Protein AF-E9GWT5-F1 (afdb_monomer)

Structure (mmCIF, N/CA/C/O backbone):
data_AF-E9GWT5-F1
#
_entry.id   AF-E9GWT5-F1
#
loop_
_atom_site.group_PDB
_atom_site.id
_atom_site.type_symbol
_atom_site.label_atom_id
_atom_site.label_alt_id
_atom_site.label_comp_id
_atom_site.label_asym_id
_atom_site.label_entity_id
_atom_site.label_seq_id
_atom_site.pdbx_PDB_ins_code
_atom_site.Cartn_x
_atom_site.Cartn_y
_atom_site.Cartn_z
_atom_site.occupancy
_atom_site.B_iso_or_eq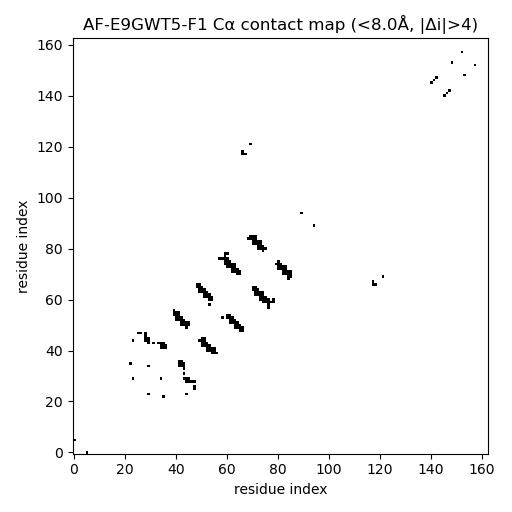uiv
_atom_site.auth_seq_id
_atom_site.auth_comp_id
_atom_site.auth_asym_id
_atom_site.auth_atom_id
_atom_site.pdbx_PDB_model_num
ATOM 1 N N . ALA A 1 1 ? 14.449 -7.318 14.952 1.00 53.53 1 ALA A N 1
ATOM 2 C CA . ALA A 1 1 ? 13.340 -8.230 14.600 1.00 53.53 1 ALA A CA 1
ATOM 3 C C . ALA A 1 1 ? 12.822 -7.856 13.222 1.00 53.53 1 ALA A C 1
ATOM 5 O O . ALA A 1 1 ? 12.427 -6.703 13.037 1.00 53.53 1 ALA A O 1
ATOM 6 N N . ASN A 1 2 ? 12.896 -8.789 12.272 1.00 83.06 2 ASN A N 1
ATOM 7 C CA . ASN A 1 2 ? 12.444 -8.604 10.894 1.00 83.06 2 ASN A CA 1
ATOM 8 C C . ASN A 1 2 ? 10.898 -8.488 10.869 1.00 83.06 2 ASN A C 1
ATOM 10 O O . ASN A 1 2 ? 10.223 -8.883 11.823 1.00 83.06 2 ASN A O 1
ATOM 14 N N . PHE A 1 3 ? 10.323 -7.904 9.816 1.00 80.19 3 PHE A N 1
ATOM 15 C CA . PHE A 1 3 ? 8.873 -7.829 9.599 1.00 80.19 3 PHE A CA 1
ATOM 16 C C . PHE A 1 3 ? 8.198 -9.205 9.726 1.00 80.19 3 PHE A C 1
ATOM 18 O O . PHE A 1 3 ? 7.163 -9.316 10.382 1.00 80.19 3 PHE A O 1
ATOM 25 N N . LEU A 1 4 ? 8.819 -10.250 9.167 1.00 82.44 4 LEU A N 1
ATOM 26 C CA . LEU A 1 4 ? 8.273 -11.609 9.177 1.00 82.44 4 LEU A CA 1
ATOM 27 C C . LEU A 1 4 ? 8.114 -12.166 10.597 1.00 82.44 4 LEU A C 1
ATOM 29 O O . LEU A 1 4 ? 7.055 -12.699 10.922 1.00 82.44 4 LEU A O 1
ATOM 33 N N . ASP A 1 5 ? 9.101 -11.958 11.470 1.00 86.25 5 ASP A N 1
ATOM 34 C CA . ASP A 1 5 ? 9.038 -12.410 12.867 1.00 86.25 5 ASP A CA 1
ATOM 35 C C . ASP A 1 5 ? 7.870 -11.750 13.610 1.00 86.25 5 ASP A C 1
ATOM 37 O O . ASP A 1 5 ? 7.135 -12.394 14.362 1.00 86.25 5 ASP A O 1
ATOM 41 N N . LYS A 1 6 ? 7.675 -10.443 13.379 1.00 87.38 6 LYS A N 1
ATOM 42 C CA . LYS A 1 6 ? 6.579 -9.678 13.985 1.00 87.38 6 LYS A CA 1
ATOM 43 C C . LYS A 1 6 ? 5.223 -10.153 13.468 1.00 87.38 6 LYS A C 1
ATOM 45 O O . LYS A 1 6 ? 4.310 -10.334 14.267 1.00 87.38 6 LYS A O 1
ATOM 50 N N . LEU A 1 7 ? 5.101 -10.390 12.162 1.00 83.12 7 LEU A N 1
ATOM 51 C CA . LEU A 1 7 ? 3.870 -10.886 11.552 1.00 83.12 7 LEU A CA 1
ATOM 52 C C . LEU A 1 7 ? 3.492 -12.270 12.091 1.00 83.12 7 LEU A C 1
ATOM 54 O O . LEU A 1 7 ? 2.339 -12.489 12.461 1.00 83.12 7 LEU A O 1
ATOM 58 N N . GLN A 1 8 ? 4.458 -13.187 12.175 1.00 84.44 8 GLN A N 1
ATOM 59 C CA . GLN A 1 8 ? 4.230 -14.527 12.718 1.00 84.44 8 GLN A CA 1
ATOM 60 C C . GLN A 1 8 ? 3.785 -14.467 14.180 1.00 84.44 8 GLN A C 1
ATOM 62 O O . GLN A 1 8 ? 2.802 -15.105 14.550 1.00 84.44 8 GLN A O 1
ATOM 67 N N . ARG A 1 9 ? 4.427 -13.624 14.997 1.00 89.25 9 ARG A N 1
ATOM 68 C CA . ARG A 1 9 ? 4.038 -13.427 16.399 1.00 89.25 9 ARG A CA 1
ATOM 69 C C . ARG A 1 9 ? 2.621 -12.878 16.563 1.00 89.25 9 ARG A C 1
ATOM 71 O O . ARG A 1 9 ? 1.946 -13.244 17.515 1.00 89.25 9 ARG A O 1
ATOM 78 N N . VAL A 1 10 ? 2.170 -11.989 15.679 1.00 86.19 10 VAL A N 1
ATOM 79 C CA . VAL A 1 10 ? 0.789 -11.478 15.728 1.00 86.19 10 VAL A CA 1
ATOM 80 C C . VAL A 1 10 ? -0.201 -12.568 15.320 1.00 86.19 10 VAL A C 1
ATOM 82 O O . VAL A 1 10 ? -1.221 -12.737 15.980 1.00 86.19 10 VAL A O 1
ATOM 85 N N . ARG A 1 11 ? 0.107 -13.359 14.284 1.00 82.94 11 ARG A N 1
ATOM 86 C CA . ARG A 1 11 ? -0.763 -14.459 13.835 1.00 82.94 11 ARG A CA 1
ATOM 87 C C . ARG A 1 11 ? -1.018 -15.493 14.932 1.00 82.94 11 ARG A C 1
ATOM 89 O O . ARG A 1 11 ? -2.148 -15.949 15.059 1.00 82.94 11 ARG A O 1
ATOM 96 N N . THR A 1 12 ? -0.019 -15.819 15.753 1.00 87.00 12 THR A N 1
ATOM 97 C CA . THR A 1 12 ? -0.189 -16.774 16.865 1.00 87.00 12 THR A CA 1
ATO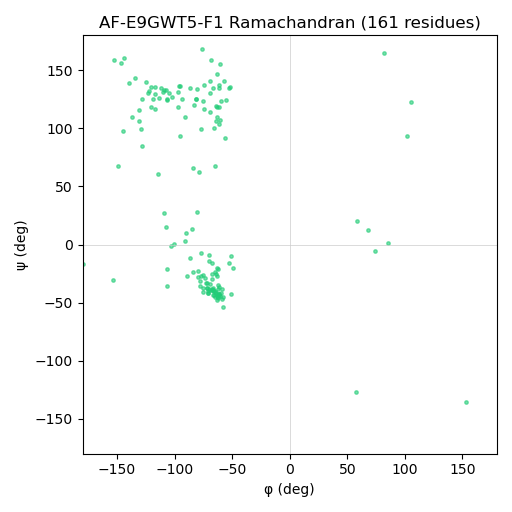M 98 C C . THR A 1 12 ? -1.049 -16.242 18.015 1.00 87.00 12 THR A C 1
ATOM 100 O O . THR A 1 12 ? -1.496 -17.028 18.844 1.00 87.00 12 THR A O 1
ATOM 103 N N . GLN A 1 13 ? -1.314 -14.931 18.072 1.00 88.06 13 GLN A N 1
ATOM 104 C CA . GLN A 1 13 ? -2.202 -14.323 19.072 1.00 88.06 13 GLN A CA 1
ATOM 105 C C . GLN A 1 13 ? -3.678 -14.332 18.652 1.00 88.06 13 GLN A C 1
ATOM 107 O O . GLN A 1 13 ? -4.552 -14.060 19.476 1.00 88.06 13 GLN A O 1
ATOM 112 N N . ILE A 1 14 ? -3.977 -14.640 17.387 1.00 84.69 14 ILE A N 1
ATOM 113 C CA . ILE A 1 14 ? -5.348 -14.712 16.882 1.00 84.69 14 ILE A CA 1
ATOM 114 C C . ILE A 1 14 ? -5.930 -16.078 17.256 1.00 84.69 14 ILE A C 1
ATOM 116 O O . ILE A 1 14 ? -5.362 -17.118 16.925 1.00 84.69 14 ILE A O 1
ATOM 120 N N . LYS A 1 15 ? -7.080 -16.088 17.942 1.00 88.56 15 LYS A N 1
ATOM 121 C CA . LYS A 1 15 ? -7.755 -17.336 18.327 1.00 88.56 15 LYS A CA 1
ATOM 122 C C . LYS A 1 15 ? -8.143 -18.142 17.076 1.00 88.56 15 LYS A C 1
ATOM 124 O O . LYS A 1 15 ? -8.730 -17.556 16.157 1.00 88.56 15 LYS A O 1
ATOM 129 N N . PRO A 1 16 ? -7.893 -19.465 17.039 1.00 81.94 16 PRO A N 1
ATOM 130 C CA . PRO A 1 16 ? -8.405 -20.326 15.977 1.00 81.94 16 PRO A CA 1
ATOM 131 C C . PRO A 1 16 ? -9.924 -20.168 15.827 1.00 81.94 16 PRO A C 1
ATOM 133 O O . PRO A 1 16 ? -10.642 -20.117 16.822 1.00 81.94 16 PRO A O 1
ATOM 136 N N . GLY A 1 17 ? -10.404 -20.054 14.587 1.00 82.06 17 GLY A N 1
ATOM 137 C CA . GLY A 1 17 ? -11.827 -19.844 14.289 1.00 82.06 17 GLY A CA 1
ATOM 138 C C . GLY A 1 17 ? -12.299 -18.385 14.326 1.00 82.06 17 GLY A C 1
ATOM 139 O O . GLY A 1 17 ? -13.472 -18.134 14.064 1.00 82.06 17 GLY A O 1
ATOM 140 N N . THR A 1 18 ? -11.418 -17.412 14.598 1.00 81.56 18 THR A N 1
ATOM 141 C CA . THR A 1 18 ? -11.759 -15.986 14.442 1.00 81.56 18 THR A CA 1
ATOM 142 C C . THR A 1 18 ? -12.093 -15.699 12.978 1.00 81.56 18 THR A C 1
ATOM 144 O O . THR A 1 18 ? -11.243 -15.868 12.102 1.00 81.56 18 THR A O 1
ATOM 147 N N . MET A 1 19 ? -13.324 -15.264 12.704 1.00 77.38 19 MET A N 1
ATOM 148 C CA . MET A 1 19 ? -13.736 -14.901 11.349 1.00 77.38 19 MET A CA 1
ATOM 149 C C . MET A 1 19 ? -13.138 -13.552 10.944 1.00 77.38 19 MET A C 1
ATOM 151 O O . MET A 1 19 ? -13.133 -12.604 11.729 1.00 77.38 19 MET A O 1
ATOM 155 N N . SER A 1 20 ? -12.642 -13.465 9.708 1.00 74.06 20 SER A N 1
ATOM 156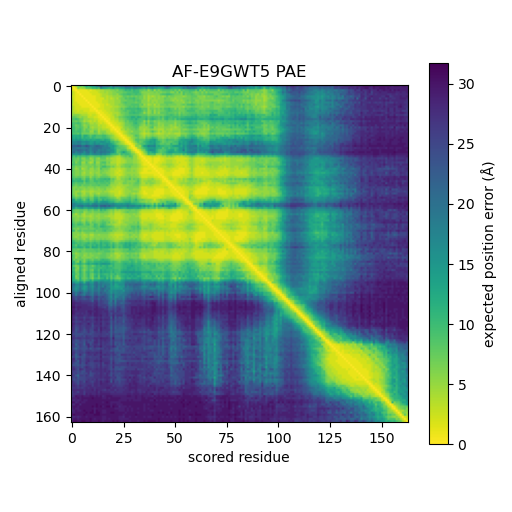 C CA . SER A 1 20 ? -12.183 -12.199 9.134 1.00 74.06 20 SER A CA 1
ATOM 157 C C . SER A 1 20 ? -13.381 -11.285 8.888 1.00 74.06 20 SER A C 1
ATOM 159 O O . SER A 1 20 ? -14.364 -11.707 8.280 1.00 74.06 20 SER A O 1
ATOM 161 N N . GLN A 1 21 ? -13.297 -10.037 9.343 1.00 71.88 21 GLN A N 1
ATOM 162 C CA . GLN A 1 21 ? -14.305 -9.018 9.076 1.00 71.88 21 GLN A CA 1
ATOM 163 C C . GLN A 1 21 ? -13.730 -7.987 8.108 1.00 71.88 21 GLN A C 1
ATOM 165 O O . GLN A 1 21 ? -12.612 -7.502 8.291 1.00 71.88 21 GLN A O 1
ATOM 170 N N . ALA A 1 22 ? -14.501 -7.642 7.078 1.00 73.19 22 ALA A N 1
ATOM 171 C CA . ALA A 1 22 ? -14.140 -6.552 6.188 1.00 73.19 22 ALA A CA 1
ATOM 172 C C . ALA A 1 22 ? -14.142 -5.235 6.976 1.00 73.19 22 ALA A C 1
ATOM 174 O O . ALA A 1 22 ? -15.168 -4.827 7.515 1.00 73.19 22 ALA A O 1
ATOM 175 N N . VAL A 1 23 ? -12.986 -4.574 7.030 1.00 74.31 23 VAL A N 1
ATOM 176 C CA . VAL A 1 23 ? -12.843 -3.256 7.671 1.00 74.31 23 VAL A CA 1
ATOM 177 C C . VAL A 1 23 ? -13.522 -2.171 6.829 1.00 74.31 23 VAL A C 1
ATOM 179 O O . VAL A 1 23 ? -14.086 -1.225 7.369 1.00 74.31 23 VAL A O 1
ATOM 182 N N . PHE A 1 24 ? -13.509 -2.337 5.504 1.00 75.69 24 PHE A N 1
ATOM 183 C CA . PHE A 1 24 ? -14.111 -1.422 4.540 1.00 75.69 24 PHE A CA 1
ATOM 184 C C . PHE A 1 24 ? -15.016 -2.226 3.593 1.00 75.69 24 PHE A C 1
ATOM 186 O O . PHE A 1 24 ? -14.501 -2.903 2.702 1.00 75.69 24 PHE A O 1
ATOM 193 N N . PRO A 1 25 ? -16.343 -2.248 3.815 1.00 68.56 25 PRO A N 1
ATOM 194 C CA . PRO A 1 25 ? -17.257 -3.002 2.964 1.00 68.56 25 PRO A CA 1
ATOM 195 C C . PRO A 1 25 ? -17.363 -2.377 1.558 1.00 68.56 25 PRO A C 1
ATOM 197 O O . PRO A 1 25 ? -17.413 -1.148 1.438 1.00 68.56 25 PRO A O 1
ATOM 200 N N . PRO A 1 26 ? -17.425 -3.200 0.493 1.00 66.88 26 PRO A N 1
ATOM 201 C CA . PRO A 1 26 ? -17.487 -2.719 -0.884 1.00 66.88 26 PRO A CA 1
ATOM 202 C C . PRO A 1 26 ? -18.766 -1.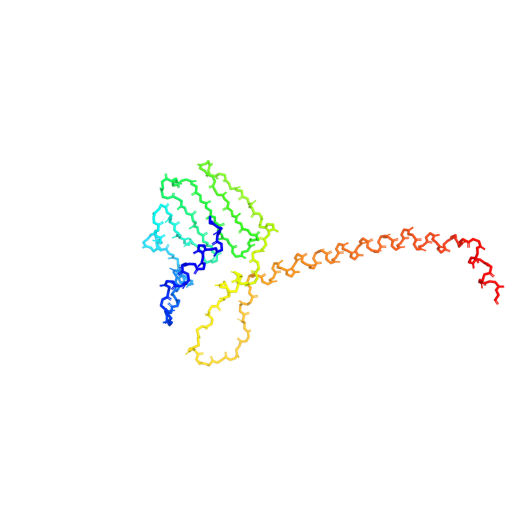919 -1.148 1.00 66.88 26 PRO A C 1
ATOM 204 O O . PRO A 1 26 ? -19.827 -2.196 -0.587 1.00 66.88 26 PRO A O 1
ATOM 207 N N . GLY A 1 27 ? -18.666 -0.908 -2.013 1.00 63.75 27 GLY A N 1
ATOM 208 C CA . GLY A 1 27 ? -19.798 -0.059 -2.407 1.00 63.75 27 GLY A CA 1
ATOM 209 C C . GLY A 1 27 ? -20.258 0.962 -1.357 1.00 63.75 27 GLY A C 1
ATOM 210 O O . GLY A 1 27 ? -21.090 1.816 -1.667 1.00 63.75 27 GLY A O 1
ATOM 211 N N . VAL A 1 28 ? -19.702 0.944 -0.142 1.00 59.25 28 VAL A N 1
ATOM 212 C CA . VAL A 1 28 ? -19.984 1.955 0.881 1.00 59.25 28 VAL A CA 1
ATOM 213 C C . VAL A 1 28 ? -18.964 3.084 0.754 1.00 59.25 28 VAL A C 1
ATOM 215 O O . VAL A 1 28 ? -17.793 2.921 1.086 1.00 59.25 28 VAL A O 1
ATOM 218 N N . LYS A 1 29 ? -19.405 4.265 0.297 1.00 55.88 29 LYS A N 1
ATOM 219 C CA . LYS A 1 29 ? -18.619 5.493 0.486 1.00 55.88 29 LYS A CA 1
ATOM 220 C C . LYS A 1 29 ? -18.524 5.742 1.982 1.00 55.88 29 LYS A C 1
ATOM 222 O O . LYS A 1 29 ? -19.527 6.063 2.609 1.00 55.88 29 LYS A O 1
ATOM 227 N N . ILE A 1 30 ? -17.336 5.559 2.536 1.00 59.44 30 ILE A N 1
ATOM 228 C CA . ILE A 1 30 ? -17.082 5.698 3.966 1.00 59.44 30 ILE A CA 1
ATOM 229 C C . ILE A 1 30 ? -17.210 7.179 4.339 1.00 59.44 30 ILE A C 1
ATOM 231 O O . ILE A 1 30 ? -16.398 7.990 3.886 1.00 59.44 30 ILE A O 1
ATOM 235 N N . PRO A 1 31 ? -18.213 7.570 5.150 1.00 58.00 31 PRO A N 1
ATOM 236 C CA . PRO A 1 31 ? -18.188 8.871 5.803 1.00 58.00 31 PRO A CA 1
ATOM 237 C C . PRO A 1 31 ? -16.948 8.926 6.704 1.00 58.00 31 PRO A C 1
ATOM 239 O O . PRO A 1 31 ? -16.503 7.885 7.190 1.00 58.00 31 PRO A O 1
ATOM 242 N N . ASP A 1 32 ? -16.428 10.116 7.013 1.00 55.62 32 ASP A N 1
ATOM 243 C CA . ASP A 1 32 ? -15.287 10.287 7.936 1.00 55.62 32 ASP A CA 1
ATOM 244 C C . ASP A 1 32 ? -15.449 9.529 9.280 1.00 55.62 32 ASP A C 1
ATOM 246 O O . ASP A 1 32 ? -14.459 9.213 9.939 1.00 55.62 32 ASP A O 1
ATOM 250 N N . ALA A 1 33 ? -16.688 9.176 9.649 1.00 52.19 33 ALA A N 1
ATOM 251 C CA . ALA A 1 33 ? -17.068 8.380 10.815 1.00 52.19 33 ALA A CA 1
ATOM 252 C C . ALA A 1 33 ? -16.640 6.890 10.794 1.00 52.19 33 ALA A C 1
ATOM 254 O O . ALA A 1 33 ? -16.643 6.263 11.848 1.00 52.19 33 ALA A O 1
ATOM 255 N N . LEU A 1 34 ? -16.260 6.310 9.647 1.00 65.69 34 LEU A N 1
ATOM 256 C CA . LEU A 1 34 ? -15.841 4.895 9.513 1.00 65.69 34 LEU A CA 1
ATOM 257 C C . LEU A 1 34 ? -14.325 4.750 9.240 1.00 65.69 34 LEU A C 1
ATOM 259 O O . LEU A 1 34 ? -13.859 3.784 8.639 1.00 65.69 34 LEU A O 1
ATOM 263 N N . ARG A 1 35 ? -13.540 5.733 9.696 1.00 79.25 35 ARG A N 1
ATOM 264 C CA . ARG A 1 35 ? -12.070 5.734 9.689 1.00 79.25 35 ARG A CA 1
ATOM 265 C C . ARG A 1 35 ? -11.527 4.816 10.788 1.00 79.25 35 ARG A C 1
ATOM 267 O O . ARG A 1 35 ? -11.792 5.037 11.968 1.00 79.25 35 ARG A O 1
ATOM 274 N N . LEU A 1 36 ? -10.701 3.835 10.424 1.00 86.69 36 LEU A N 1
ATOM 275 C CA . LEU A 1 36 ? -10.012 2.989 11.400 1.00 86.69 36 LEU A CA 1
ATOM 276 C C . LEU A 1 36 ? -8.748 3.705 11.888 1.00 86.69 36 LEU A C 1
ATOM 278 O O . LEU A 1 36 ? -7.852 3.979 11.096 1.00 86.69 36 LEU A O 1
ATOM 282 N N . THR A 1 37 ? -8.648 3.972 13.188 1.00 87.75 37 THR A N 1
ATOM 283 C CA . THR A 1 37 ? -7.450 4.578 13.790 1.00 87.75 37 THR A CA 1
ATOM 284 C C . THR A 1 37 ? -6.767 3.581 14.719 1.00 87.75 37 THR A C 1
ATOM 286 O O . THR A 1 37 ? -7.401 3.032 15.617 1.00 87.75 37 THR A O 1
ATOM 289 N N . VAL A 1 38 ? -5.471 3.347 14.507 1.00 88.00 38 VAL A N 1
ATOM 290 C CA . VAL A 1 38 ? -4.627 2.467 15.326 1.00 88.00 38 VAL A CA 1
ATOM 291 C C . VAL A 1 38 ? -3.348 3.217 15.690 1.00 88.00 38 VAL A C 1
ATOM 293 O O . VAL A 1 38 ? -2.467 3.426 14.852 1.00 88.00 38 VAL A O 1
ATOM 296 N N . GLY A 1 39 ? -3.239 3.635 16.953 1.00 89.69 39 GLY A N 1
ATOM 297 C CA . GLY A 1 39 ? -2.166 4.532 17.390 1.00 89.69 39 GLY A CA 1
ATOM 298 C C . GLY A 1 39 ? -2.184 5.832 16.580 1.00 89.69 39 GLY A C 1
ATOM 299 O O . GLY A 1 39 ? -3.233 6.453 16.437 1.00 89.69 39 GLY A O 1
ATOM 300 N N . ASN A 1 40 ? -1.043 6.201 15.993 1.00 90.06 40 ASN A N 1
ATOM 301 C CA . ASN A 1 40 ? -0.910 7.431 15.199 1.00 90.06 40 ASN A CA 1
ATOM 302 C C . ASN A 1 40 ? -1.221 7.205 13.713 1.00 90.06 40 ASN A C 1
ATOM 304 O O . ASN A 1 40 ? -0.947 8.076 12.892 1.00 90.06 40 ASN A O 1
ATOM 308 N N . TRP A 1 41 ? -1.750 6.039 13.341 1.00 91.06 41 TRP A N 1
ATOM 309 C CA . TRP A 1 41 ? -2.117 5.721 11.966 1.00 91.06 41 TRP A CA 1
ATOM 310 C C . TRP A 1 41 ? -3.627 5.723 11.817 1.00 91.06 41 TRP A C 1
ATOM 312 O O . TRP A 1 41 ? -4.343 5.110 12.603 1.00 91.06 41 TRP A O 1
ATOM 322 N N . SER A 1 42 ? -4.102 6.380 10.770 1.00 90.44 42 SER A N 1
ATOM 323 C CA . SER A 1 42 ? -5.492 6.344 10.347 1.00 90.44 42 SER A CA 1
ATOM 324 C C . SER A 1 42 ? -5.593 5.737 8.957 1.00 90.44 42 SER A C 1
ATOM 326 O O . SER A 1 42 ? -4.793 6.043 8.071 1.00 90.44 42 SER A O 1
ATOM 328 N N . LEU A 1 43 ? -6.559 4.843 8.798 1.00 91.12 43 LEU A N 1
ATOM 329 C CA . LEU A 1 43 ? -6.875 4.144 7.570 1.00 91.12 43 LEU A CA 1
ATOM 330 C C . LEU A 1 43 ? -8.287 4.547 7.149 1.00 91.12 43 LEU A C 1
ATOM 332 O O . LEU A 1 43 ? -9.229 4.484 7.943 1.00 91.12 43 LEU A O 1
ATOM 336 N N . SER A 1 44 ? -8.435 4.953 5.897 1.00 88.25 44 SER A N 1
ATOM 337 C CA . SER A 1 44 ? -9.721 5.295 5.296 1.00 88.25 44 SER A CA 1
ATOM 338 C C . SER A 1 44 ? -9.753 4.877 3.832 1.00 88.25 44 SER A C 1
ATOM 340 O O . SER A 1 44 ? -8.716 4.669 3.209 1.00 88.25 44 SER A O 1
ATOM 342 N N . SER A 1 45 ? -10.945 4.757 3.263 1.00 84.38 45 SER A N 1
ATOM 343 C CA . SER A 1 45 ? -11.121 4.493 1.837 1.00 84.38 45 SER A CA 1
ATOM 344 C C . SER A 1 45 ? -12.129 5.493 1.280 1.00 84.38 45 SER A C 1
ATOM 346 O O . SER A 1 45 ? -13.276 5.551 1.712 1.00 84.38 45 SER A O 1
ATOM 348 N N . ALA A 1 46 ? -11.673 6.358 0.371 1.00 75.31 46 ALA A N 1
ATOM 349 C CA . ALA A 1 46 ? -12.511 7.407 -0.217 1.00 75.31 46 ALA A CA 1
ATOM 350 C C . ALA A 1 46 ? -13.348 6.894 -1.401 1.00 75.31 46 ALA A C 1
ATOM 352 O O . ALA A 1 46 ? -14.377 7.475 -1.754 1.00 75.31 46 ALA A O 1
ATOM 353 N N . LYS A 1 47 ? -12.883 5.819 -2.035 1.00 77.75 47 LYS A N 1
ATOM 354 C CA . LYS A 1 47 ? -13.507 5.150 -3.175 1.00 77.75 47 LYS A CA 1
ATOM 355 C C . LYS A 1 47 ? -13.098 3.684 -3.172 1.00 77.75 47 LYS A C 1
ATOM 357 O O . LYS A 1 47 ? -12.061 3.326 -2.613 1.00 77.75 47 LYS A O 1
ATOM 362 N N . ASP A 1 48 ? -13.900 2.878 -3.848 1.00 77.12 48 ASP A N 1
ATOM 363 C CA . ASP A 1 48 ? -13.649 1.450 -3.989 1.00 77.12 48 ASP A CA 1
ATOM 364 C C . ASP A 1 48 ? -12.276 1.176 -4.624 1.00 77.12 48 ASP A C 1
ATOM 366 O O . ASP A 1 48 ? -11.825 1.921 -5.503 1.00 77.12 48 ASP A O 1
ATOM 370 N N . GLY A 1 49 ? -11.588 0.149 -4.124 1.00 76.69 49 GLY A N 1
ATOM 371 C CA . GLY A 1 49 ? -10.234 -0.209 -4.558 1.00 76.69 49 GLY A CA 1
ATOM 372 C C . GLY A 1 49 ? -9.129 0.796 -4.186 1.00 76.69 49 GLY A C 1
ATOM 373 O O . GLY A 1 49 ? -8.019 0.698 -4.714 1.00 76.69 49 GLY A O 1
ATOM 374 N N . GLU A 1 50 ? -9.394 1.770 -3.302 1.00 84.62 50 GLU A N 1
ATOM 375 C CA . GLU A 1 50 ? -8.388 2.697 -2.765 1.00 84.62 50 GLU A CA 1
ATOM 376 C C . GLU A 1 50 ? -8.332 2.648 -1.234 1.00 84.62 50 GLU A C 1
ATOM 378 O O . GLU A 1 50 ? -9.349 2.796 -0.560 1.00 84.62 50 GLU A O 1
ATOM 383 N N . LEU A 1 51 ? -7.126 2.513 -0.680 1.00 88.12 51 LEU A N 1
ATOM 384 C CA . LEU A 1 51 ? -6.856 2.610 0.753 1.00 88.12 51 LEU A CA 1
ATOM 385 C C . LEU A 1 51 ? -5.896 3.768 1.017 1.00 88.12 51 LEU A C 1
ATOM 387 O O . LEU A 1 51 ? -4.793 3.813 0.478 1.00 88.12 51 LEU A O 1
ATOM 391 N N . VAL A 1 52 ? -6.298 4.684 1.887 1.00 90.75 52 VAL A N 1
ATOM 392 C CA . VAL A 1 52 ? -5.525 5.845 2.317 1.00 90.75 52 VAL A CA 1
ATOM 393 C C . VAL A 1 52 ? -5.025 5.607 3.736 1.00 90.75 52 VAL A C 1
ATOM 395 O O . VAL A 1 52 ? -5.803 5.342 4.647 1.00 90.75 52 VAL A O 1
ATOM 398 N N . ILE A 1 53 ? -3.714 5.720 3.921 1.00 92.44 53 ILE A N 1
ATOM 399 C CA . ILE A 1 53 ? -3.016 5.540 5.191 1.00 92.44 53 ILE A CA 1
ATOM 400 C C . ILE A 1 53 ? -2.358 6.870 5.544 1.00 92.44 53 ILE A C 1
ATOM 402 O O . ILE A 1 53 ? -1.474 7.349 4.831 1.00 92.44 53 ILE A O 1
ATOM 406 N N . GLN A 1 54 ? -2.781 7.477 6.645 1.00 91.81 54 GLN A N 1
ATOM 407 C CA . GLN A 1 54 ? -2.300 8.781 7.093 1.00 91.81 54 GLN A CA 1
ATOM 408 C C . GLN A 1 54 ? -1.782 8.697 8.515 1.00 91.81 54 GLN A C 1
ATOM 410 O O . GLN A 1 54 ? -2.389 8.053 9.370 1.00 91.81 54 GLN A O 1
ATOM 415 N N . ASN A 1 55 ? -0.680 9.390 8.777 1.00 89.56 55 ASN A N 1
ATOM 416 C CA . ASN A 1 55 ? -0.250 9.610 10.145 1.00 89.56 55 ASN A CA 1
ATOM 417 C C . ASN A 1 55 ? -1.047 10.787 10.733 1.00 89.56 55 ASN A C 1
ATOM 419 O O . ASN A 1 55 ? -1.054 11.872 10.152 1.00 89.56 55 ASN A O 1
ATOM 423 N N . VAL A 1 56 ? -1.710 10.574 11.868 1.00 81.19 56 VAL A N 1
ATOM 424 C CA . VAL A 1 56 ? -2.581 11.563 12.521 1.00 81.19 56 VAL A CA 1
ATOM 425 C C . VAL A 1 56 ? -1.800 12.810 12.946 1.00 81.19 56 VAL A C 1
ATOM 427 O O . VAL A 1 56 ? -2.310 13.918 12.803 1.00 81.19 56 VAL A O 1
ATOM 430 N N . ASP A 1 57 ? -0.543 12.658 13.366 1.00 82.25 57 ASP A N 1
ATOM 431 C CA . ASP A 1 57 ? 0.316 13.778 13.777 1.00 82.25 57 ASP A CA 1
ATOM 432 C C . ASP A 1 57 ? 0.827 14.574 12.570 1.00 82.25 57 ASP A C 1
ATOM 434 O O . ASP A 1 57 ? 1.143 15.761 12.658 1.00 82.25 57 ASP A O 1
ATOM 438 N N . ARG A 1 58 ? 0.922 13.915 11.411 1.00 70.44 58 ARG A N 1
ATOM 439 C CA . ARG A 1 58 ? 1.370 14.509 10.149 1.00 70.44 58 ARG A CA 1
ATOM 440 C C . ARG A 1 58 ? 0.228 14.519 9.145 1.00 70.44 58 ARG A C 1
ATOM 442 O O . ARG A 1 58 ? 0.374 13.965 8.057 1.00 70.44 58 ARG A O 1
ATOM 449 N N . GLN A 1 59 ? -0.861 15.216 9.484 1.00 68.44 59 GLN A N 1
ATOM 450 C CA . GLN A 1 59 ? -2.117 15.301 8.711 1.00 68.44 59 GLN A CA 1
ATOM 451 C C . GLN A 1 59 ? -1.972 15.671 7.221 1.00 68.44 59 GLN A C 1
ATOM 453 O O . GLN A 1 59 ? -2.937 15.608 6.467 1.00 68.44 59 GLN A O 1
ATOM 458 N N . GLN A 1 60 ? -0.784 16.075 6.771 1.00 81.25 60 GLN A N 1
ATOM 459 C CA . GLN A 1 60 ? -0.519 16.445 5.384 1.00 81.25 60 GLN A CA 1
ATOM 460 C C . GLN A 1 60 ? 0.240 15.368 4.588 1.00 81.25 60 GLN A C 1
ATOM 462 O O . GLN A 1 60 ? 0.494 15.585 3.409 1.00 81.25 60 GLN A O 1
ATOM 467 N N . GLN A 1 61 ? 0.611 14.229 5.186 1.00 91.38 61 GLN A N 1
ATOM 468 C CA . GLN A 1 61 ? 1.241 13.110 4.477 1.00 91.38 61 GLN A CA 1
ATOM 469 C C . GLN A 1 61 ? 0.318 11.895 4.415 1.00 91.38 61 GLN A C 1
ATOM 471 O O . GLN A 1 61 ? -0.261 11.492 5.423 1.00 91.38 61 GLN A O 1
ATOM 476 N N . ALA A 1 62 ? 0.218 11.285 3.236 1.00 92.50 62 ALA A N 1
ATOM 477 C CA . ALA A 1 62 ? -0.607 10.101 3.024 1.00 92.50 62 ALA A CA 1
ATOM 478 C C . ALA A 1 62 ? 0.103 9.087 2.126 1.00 92.50 62 ALA A C 1
ATOM 480 O O . ALA A 1 62 ? 0.704 9.453 1.120 1.00 92.50 62 ALA A O 1
ATOM 481 N N . THR A 1 63 ? -0.012 7.809 2.466 1.00 94.50 63 THR A N 1
ATOM 482 C CA . THR A 1 63 ? 0.299 6.696 1.566 1.00 94.50 63 THR A CA 1
ATOM 483 C C . THR A 1 63 ? -1.015 6.146 1.040 1.00 94.50 63 THR A C 1
ATOM 485 O O . THR A 1 63 ? -1.910 5.848 1.822 1.00 94.50 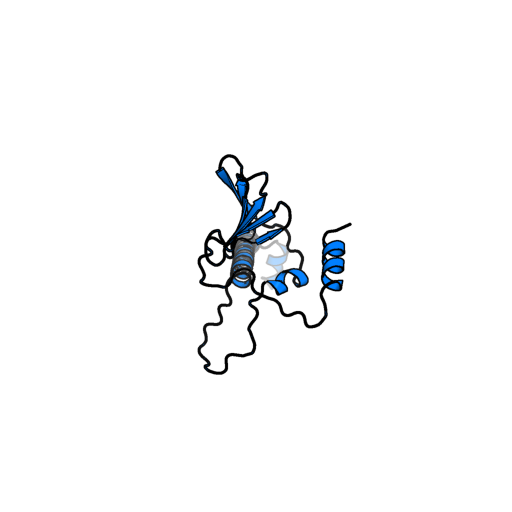63 THR A O 1
ATOM 488 N N . ILE A 1 64 ? -1.153 6.043 -0.274 1.00 91.94 64 ILE A N 1
ATOM 489 C CA . ILE A 1 64 ? -2.388 5.635 -0.934 1.00 91.94 64 ILE A CA 1
ATOM 490 C C . ILE A 1 64 ? -2.090 4.375 -1.739 1.00 91.94 64 ILE A C 1
ATOM 492 O O . ILE A 1 64 ? -1.265 4.395 -2.655 1.00 91.94 64 ILE A O 1
ATOM 496 N N . LEU A 1 65 ? -2.763 3.286 -1.390 1.00 90.00 65 LEU A N 1
ATOM 497 C CA . LEU A 1 65 ? -2.740 2.031 -2.128 1.00 90.00 65 LEU A CA 1
ATOM 498 C C . LEU A 1 65 ? -3.934 2.008 -3.072 1.00 90.00 65 LEU A C 1
ATOM 500 O O . LEU A 1 65 ? -5.041 2.373 -2.675 1.00 90.00 65 LEU A O 1
ATOM 504 N N . ARG A 1 66 ? -3.711 1.579 -4.311 1.00 86.00 66 ARG A N 1
ATOM 505 C CA . ARG A 1 66 ? -4.774 1.396 -5.295 1.00 86.00 66 ARG A CA 1
ATOM 506 C C . ARG A 1 66 ? -4.598 0.074 -6.011 1.00 86.00 66 ARG A C 1
ATOM 508 O O . ARG A 1 66 ? -3.477 -0.304 -6.336 1.00 86.00 66 ARG A O 1
ATOM 515 N N . GLU A 1 67 ? -5.708 -0.579 -6.307 1.00 80.88 67 GLU A N 1
ATOM 516 C CA . GLU A 1 67 ? -5.716 -1.855 -7.023 1.00 80.88 67 GLU A CA 1
ATOM 517 C C . GLU A 1 67 ? -5.190 -1.766 -8.460 1.00 80.88 67 GLU A C 1
ATOM 519 O O . GLU A 1 67 ? -4.748 -2.767 -9.022 1.00 80.88 67 GLU A O 1
ATOM 524 N N . ASP A 1 68 ? -5.235 -0.585 -9.073 1.00 80.44 68 ASP A N 1
ATOM 525 C CA . ASP A 1 68 ? -4.786 -0.357 -10.444 1.00 80.44 68 ASP A CA 1
ATOM 526 C C . ASP A 1 68 ? -3.311 0.060 -10.555 1.00 80.44 68 ASP A C 1
ATOM 528 O O . ASP A 1 68 ? -2.834 0.334 -11.656 1.00 80.44 68 ASP A O 1
ATOM 532 N N . LEU A 1 69 ? -2.577 0.114 -9.437 1.00 82.25 69 LEU A N 1
ATOM 533 C CA . LEU A 1 69 ? -1.175 0.523 -9.413 1.00 82.25 69 LEU A CA 1
ATOM 534 C C . LEU A 1 69 ? -0.271 -0.570 -8.818 1.00 82.25 69 LEU A C 1
ATOM 536 O O . LEU A 1 69 ? -0.541 -1.061 -7.723 1.00 82.25 69 LEU A O 1
ATOM 540 N N . PRO A 1 70 ? 0.855 -0.917 -9.476 1.00 77.94 70 PRO A N 1
ATOM 541 C CA . PRO A 1 70 ? 1.834 -1.868 -8.953 1.00 77.94 70 PRO A CA 1
ATOM 542 C C . PRO A 1 70 ? 2.744 -1.204 -7.904 1.00 77.94 70 PRO A C 1
ATOM 544 O O . PRO A 1 70 ? 3.951 -1.069 -8.092 1.00 77.94 70 PRO A O 1
ATOM 547 N N . GLY A 1 71 ? 2.159 -0.742 -6.800 1.00 87.94 71 GLY A N 1
ATOM 548 C CA . GLY A 1 71 ? 2.866 -0.046 -5.730 1.00 87.94 71 GLY A CA 1
ATOM 549 C C . GLY A 1 71 ? 1.952 0.904 -4.966 1.00 87.94 71 GLY A C 1
ATOM 550 O O . GLY A 1 71 ? 0.837 0.539 -4.600 1.00 87.94 71 GLY A O 1
ATOM 551 N N . PHE A 1 72 ? 2.428 2.119 -4.698 1.00 92.56 72 PHE A N 1
ATOM 552 C CA . PHE A 1 72 ? 1.673 3.105 -3.928 1.00 92.56 72 PHE A CA 1
ATOM 553 C C . PHE A 1 72 ? 1.931 4.535 -4.392 1.00 92.56 72 PHE A C 1
ATOM 555 O O . PHE A 1 72 ? 2.971 4.864 -4.962 1.00 92.56 72 PHE A O 1
ATOM 562 N N . LEU A 1 73 ? 0.974 5.411 -4.110 1.00 93.81 73 LEU A N 1
ATOM 563 C CA . LEU A 1 73 ? 1.139 6.852 -4.236 1.00 93.81 73 LEU A CA 1
ATOM 564 C C . LEU A 1 73 ? 1.495 7.420 -2.865 1.00 93.81 73 LEU A C 1
ATOM 566 O O . LEU A 1 73 ? 0.816 7.150 -1.879 1.00 93.81 73 LEU A O 1
ATOM 570 N N . PHE A 1 74 ? 2.527 8.248 -2.798 1.00 94.25 74 PHE A N 1
ATOM 571 C CA . PHE A 1 74 ? 2.843 9.027 -1.610 1.00 94.25 74 PHE A CA 1
ATOM 572 C C . PHE A 1 74 ? 2.476 10.485 -1.843 1.00 94.25 74 PHE A C 1
ATOM 574 O O . PHE A 1 74 ? 2.960 11.112 -2.786 1.00 94.25 74 PHE A O 1
ATOM 581 N N . GLN A 1 75 ? 1.644 11.034 -0.970 1.00 92.94 75 GLN A N 1
ATOM 582 C CA . GLN A 1 75 ? 1.363 12.456 -0.897 1.00 92.94 75 GLN A CA 1
ATOM 583 C C . GLN A 1 75 ? 2.237 13.075 0.192 1.00 92.94 75 GLN A C 1
ATOM 585 O O . GLN A 1 75 ? 2.125 12.720 1.364 1.00 92.94 75 GLN A O 1
ATOM 590 N N . SER A 1 76 ? 3.108 14.001 -0.198 1.00 90.38 76 SER A N 1
ATOM 591 C CA . SER A 1 76 ? 3.929 14.775 0.728 1.00 90.38 76 SER A CA 1
ATOM 592 C C . SER A 1 76 ? 3.109 15.866 1.423 1.00 90.38 76 SER A C 1
ATOM 594 O O . SER A 1 76 ? 2.026 16.243 0.972 1.00 90.38 76 SER A O 1
ATOM 596 N N . ASN A 1 77 ? 3.688 16.467 2.465 1.00 88.12 77 ASN A N 1
ATOM 597 C CA . ASN A 1 77 ? 3.103 17.611 3.172 1.00 88.12 77 ASN A CA 1
ATOM 598 C C . ASN A 1 77 ? 2.929 18.858 2.290 1.00 88.12 77 ASN A C 1
ATOM 600 O O . ASN A 1 77 ? 2.078 19.697 2.561 1.00 88.12 77 ASN A O 1
ATOM 604 N N . ARG A 1 78 ? 3.674 18.958 1.186 1.00 88.06 78 ARG A N 1
ATOM 605 C CA . ARG A 1 78 ? 3.508 20.015 0.176 1.00 88.06 78 ARG A CA 1
ATOM 606 C C . ARG A 1 78 ? 2.435 19.680 -0.862 1.00 88.06 78 ARG A C 1
ATOM 608 O O . ARG A 1 78 ? 2.364 20.324 -1.902 1.00 88.06 78 ARG A O 1
ATOM 615 N N . ARG A 1 79 ? 1.616 18.655 -0.597 1.00 84.56 79 ARG A N 1
ATOM 616 C CA . ARG A 1 79 ? 0.583 18.116 -1.495 1.00 84.56 79 ARG A CA 1
ATOM 617 C C . ARG A 1 79 ? 1.129 17.624 -2.840 1.00 84.56 79 ARG A C 1
ATOM 619 O O . ARG A 1 79 ? 0.366 17.452 -3.786 1.00 84.56 79 ARG A O 1
ATOM 626 N N . THR A 1 80 ? 2.427 17.339 -2.914 1.00 91.88 80 THR A N 1
ATOM 627 C CA . THR A 1 80 ? 3.052 16.715 -4.083 1.00 91.88 80 THR A CA 1
ATOM 628 C C . THR A 1 80 ? 2.800 15.216 -4.035 1.00 91.88 80 THR A C 1
ATOM 630 O O . THR A 1 80 ? 2.970 14.602 -2.981 1.00 91.88 80 THR A O 1
ATOM 633 N N . LYS A 1 81 ? 2.396 14.625 -5.161 1.00 93.25 81 LYS A N 1
ATOM 634 C CA . LYS A 1 81 ? 2.174 13.182 -5.269 1.00 93.25 81 LYS A CA 1
ATOM 635 C C . LYS A 1 81 ? 3.313 12.533 -6.044 1.00 93.25 81 LYS A C 1
ATOM 637 O O . LYS A 1 81 ? 3.647 12.984 -7.134 1.00 93.25 81 LYS A O 1
ATOM 642 N N . HIS A 1 82 ? 3.868 11.468 -5.481 1.00 94.81 82 HIS A N 1
ATOM 643 C CA . HIS A 1 82 ? 4.889 10.639 -6.107 1.00 94.81 82 HIS A CA 1
ATOM 644 C C . HIS A 1 82 ? 4.377 9.210 -6.224 1.00 94.81 82 HIS A C 1
ATOM 646 O O . HIS A 1 82 ? 3.808 8.675 -5.272 1.00 94.81 82 HIS A O 1
ATOM 652 N N . THR A 1 83 ? 4.588 8.597 -7.382 1.00 93.94 83 THR A N 1
ATOM 653 C CA . THR A 1 83 ? 4.256 7.192 -7.608 1.00 93.94 83 THR A CA 1
ATOM 654 C C . THR A 1 83 ? 5.485 6.346 -7.336 1.00 93.94 83 THR A C 1
ATOM 656 O O . THR A 1 83 ? 6.535 6.570 -7.935 1.00 93.94 83 THR A O 1
ATOM 659 N N . PHE A 1 84 ? 5.340 5.361 -6.460 1.00 91.69 84 PHE A N 1
ATOM 660 C CA . PHE A 1 84 ? 6.357 4.363 -6.176 1.00 91.69 84 PHE A CA 1
ATOM 661 C C . PHE A 1 84 ? 5.896 3.023 -6.728 1.00 91.69 84 PHE A C 1
ATOM 663 O O . PHE A 1 84 ? 4.763 2.605 -6.489 1.00 91.69 84 PHE A O 1
ATOM 670 N N . THR A 1 85 ? 6.780 2.359 -7.468 1.00 87.62 85 THR A N 1
ATOM 671 C CA . THR A 1 85 ? 6.550 0.998 -7.961 1.00 87.62 85 THR A CA 1
ATOM 672 C C . THR A 1 85 ? 7.215 0.024 -7.000 1.00 87.62 85 THR A C 1
ATOM 674 O O . THR A 1 85 ? 8.337 0.266 -6.558 1.00 87.62 85 THR A O 1
ATOM 677 N N . ALA A 1 86 ? 6.534 -1.062 -6.649 1.00 81.44 86 ALA A N 1
ATOM 678 C CA . ALA A 1 86 ? 7.145 -2.106 -5.838 1.00 81.44 86 ALA A CA 1
ATOM 679 C C . ALA A 1 86 ? 8.117 -2.926 -6.700 1.00 81.44 86 ALA A C 1
ATOM 681 O O . ALA A 1 86 ? 7.700 -3.588 -7.647 1.00 81.44 86 ALA A O 1
ATOM 682 N N . GLU A 1 87 ? 9.407 -2.889 -6.371 1.00 77.50 87 GLU A N 1
ATOM 683 C CA . GLU A 1 87 ? 10.442 -3.627 -7.112 1.00 77.50 87 GLU A CA 1
ATOM 684 C C . GLU A 1 87 ? 10.495 -5.112 -6.725 1.00 77.50 87 GLU A C 1
ATOM 686 O O . GLU A 1 87 ? 10.841 -5.964 -7.543 1.00 77.50 87 GLU A O 1
ATOM 691 N N . THR A 1 88 ? 10.097 -5.431 -5.490 1.00 75.19 88 THR A N 1
ATOM 692 C CA . THR A 1 88 ? 10.191 -6.778 -4.919 1.00 75.19 88 THR A CA 1
ATOM 693 C C . THR A 1 88 ? 8.849 -7.212 -4.349 1.00 75.19 88 THR A C 1
ATOM 695 O O . THR A 1 88 ? 8.281 -6.551 -3.480 1.00 75.19 88 THR A O 1
ATOM 698 N N . SER A 1 89 ? 8.355 -8.367 -4.793 1.00 69.69 89 SER A N 1
ATOM 699 C CA . SER A 1 89 ? 7.210 -9.033 -4.170 1.00 69.69 89 SER A CA 1
ATOM 700 C C . SER A 1 89 ? 7.669 -9.927 -3.022 1.00 69.69 89 SER A C 1
ATOM 702 O O . SER A 1 89 ? 8.580 -10.731 -3.206 1.00 69.69 89 SER A O 1
ATOM 704 N N . LEU A 1 90 ? 6.987 -9.866 -1.879 1.00 70.44 90 LEU A N 1
ATOM 705 C CA . LEU A 1 90 ? 7.292 -10.678 -0.695 1.00 70.44 90 LEU A CA 1
ATOM 706 C C . LEU A 1 90 ? 6.733 -12.118 -0.767 1.00 70.44 90 LEU A C 1
ATOM 708 O O . LEU A 1 90 ? 6.404 -12.689 0.261 1.00 70.44 90 LEU A O 1
ATOM 712 N N . GLY A 1 91 ? 6.576 -12.678 -1.969 1.00 67.88 91 GLY A N 1
ATOM 713 C CA . GLY A 1 91 ? 6.092 -14.047 -2.166 1.00 67.88 91 GLY A CA 1
ATOM 714 C C . GLY A 1 91 ? 4.560 -14.241 -2.101 1.00 67.88 91 GLY A C 1
ATOM 715 O O . GLY A 1 91 ? 3.804 -13.351 -1.691 1.00 67.88 91 GLY A O 1
ATOM 716 N N . PRO A 1 92 ? 4.058 -15.395 -2.584 1.00 65.50 92 PRO A N 1
ATOM 717 C CA . PRO A 1 92 ? 2.628 -15.721 -2.637 1.00 65.50 92 PRO A CA 1
ATOM 718 C C . PRO A 1 92 ? 1.954 -15.835 -1.258 1.00 65.50 92 PRO A C 1
ATOM 720 O O . PRO A 1 92 ? 0.752 -15.587 -1.135 1.00 65.50 92 PRO A O 1
ATOM 723 N N . GLU A 1 93 ? 2.708 -16.145 -0.208 1.00 66.44 93 GLU A N 1
ATOM 724 C CA . GLU A 1 93 ? 2.251 -16.261 1.180 1.00 66.44 93 GLU A CA 1
ATOM 725 C C . GLU A 1 93 ? 1.724 -14.941 1.769 1.00 66.44 93 GLU A C 1
ATOM 727 O O . GLU A 1 93 ? 0.960 -14.948 2.740 1.00 66.44 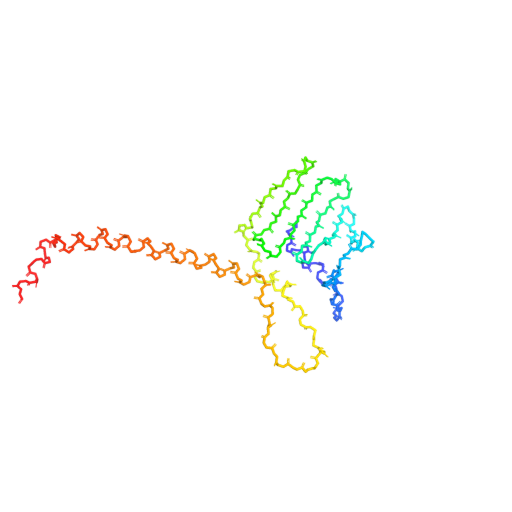93 GLU A O 1
ATOM 732 N N . LEU A 1 94 ? 2.101 -13.808 1.165 1.00 65.56 94 LEU A N 1
ATOM 733 C CA . LEU A 1 94 ? 1.610 -12.473 1.513 1.00 65.56 94 LEU A CA 1
ATOM 734 C C . LEU A 1 94 ? 0.634 -11.906 0.473 1.00 65.56 94 LEU A C 1
ATOM 736 O O . LEU A 1 94 ? -0.191 -11.062 0.819 1.00 65.56 94 LEU A O 1
ATOM 740 N N . ALA A 1 95 ? 0.661 -12.404 -0.767 1.00 59.47 95 ALA A N 1
ATOM 741 C CA . ALA A 1 95 ? -0.285 -12.012 -1.815 1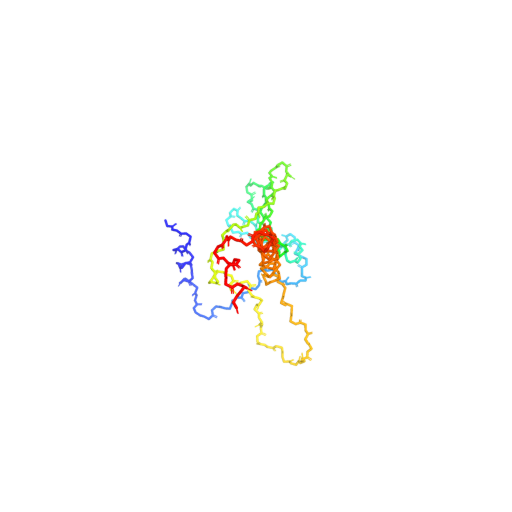.00 59.47 95 ALA A CA 1
ATOM 742 C C . ALA A 1 95 ? -1.666 -12.679 -1.669 1.00 59.47 95 ALA A C 1
ATOM 744 O O . ALA A 1 95 ? -2.682 -12.082 -2.016 1.00 59.47 95 ALA A O 1
ATOM 745 N N . THR A 1 96 ? -1.726 -13.901 -1.128 1.00 51.31 96 THR A N 1
ATOM 746 C CA . THR A 1 96 ? -2.971 -14.698 -1.070 1.00 51.31 96 THR A CA 1
ATOM 747 C C . THR A 1 96 ? -4.029 -14.093 -0.136 1.00 51.31 96 THR A C 1
ATOM 749 O O . THR A 1 96 ? -5.220 -14.264 -0.367 1.00 51.31 96 THR A O 1
ATOM 752 N N . ALA A 1 97 ? -3.623 -13.312 0.873 1.00 50.12 97 ALA A N 1
ATOM 753 C CA . ALA A 1 97 ? -4.545 -12.645 1.801 1.00 50.12 97 ALA A CA 1
ATOM 754 C C . ALA A 1 97 ? -5.353 -11.489 1.170 1.00 50.12 97 ALA A C 1
ATOM 756 O O . ALA A 1 97 ? -6.262 -10.969 1.811 1.00 50.12 97 ALA A O 1
ATOM 757 N N . TRP A 1 98 ? -5.021 -11.090 -0.063 1.00 45.44 98 TRP A N 1
ATOM 758 C CA . TRP A 1 98 ? -5.738 -10.072 -0.838 1.00 45.44 98 TRP A CA 1
ATOM 759 C C . TRP A 1 98 ? -6.673 -10.684 -1.890 1.00 45.44 98 TRP A C 1
ATOM 761 O O . TRP A 1 98 ? -7.323 -9.953 -2.633 1.00 45.44 98 TRP A O 1
ATOM 771 N N . ALA A 1 99 ? -6.741 -12.016 -1.991 1.00 47.56 99 ALA A N 1
ATOM 772 C CA . ALA A 1 99 ? -7.760 -12.656 -2.807 1.00 47.56 99 ALA A CA 1
ATOM 773 C C . ALA A 1 99 ? -9.136 -12.395 -2.167 1.00 47.56 99 ALA A C 1
ATOM 775 O O . ALA A 1 99 ? -9.261 -12.528 -0.945 1.00 47.56 99 ALA A O 1
ATOM 776 N N . PRO A 1 100 ? -10.162 -12.014 -2.950 1.00 47.09 100 PRO A N 1
ATOM 777 C CA . PRO A 1 100 ? -11.491 -11.783 -2.409 1.00 47.09 100 PRO A CA 1
ATOM 778 C C . PRO A 1 100 ? -11.954 -13.041 -1.672 1.00 47.09 100 PRO A C 1
ATOM 780 O O . PRO A 1 100 ? -11.957 -14.144 -2.223 1.00 47.09 100 PRO A O 1
ATOM 783 N N . VAL A 1 101 ? -12.311 -12.873 -0.399 1.00 45.03 101 VAL A N 1
ATOM 784 C CA . VAL A 1 101 ? -12.931 -13.926 0.400 1.00 45.03 101 VAL A CA 1
ATOM 785 C C . VAL A 1 101 ? -14.292 -14.202 -0.233 1.00 45.03 101 VAL A C 1
ATOM 787 O O . 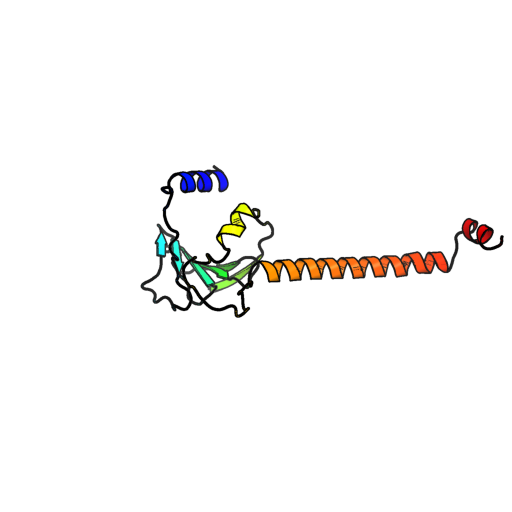VAL A 1 101 ? -15.241 -13.449 -0.033 1.00 45.03 101 VAL A O 1
ATOM 790 N N . HIS A 1 102 ? -14.393 -15.264 -1.031 1.00 37.91 102 HIS A N 1
ATOM 791 C CA . HIS A 1 102 ? -15.689 -15.815 -1.400 1.00 37.91 102 HIS A CA 1
ATOM 792 C C . HIS A 1 102 ? -16.339 -16.336 -0.117 1.00 37.91 102 HIS A C 1
ATOM 794 O O . HIS A 1 102 ? -15.912 -17.349 0.434 1.00 37.91 102 HIS A O 1
ATOM 800 N N . CYS A 1 103 ? -17.347 -15.625 0.387 1.00 34.34 103 CYS A N 1
ATOM 801 C CA . CYS A 1 103 ? -18.198 -16.119 1.461 1.00 34.34 103 CYS A CA 1
ATOM 802 C C . CYS A 1 103 ? -18.940 -17.373 0.959 1.00 34.34 103 CYS A C 1
ATOM 804 O O . CYS A 1 103 ? -19.712 -17.266 0.002 1.00 34.34 103 CYS A O 1
ATOM 806 N N . PRO A 1 104 ? -18.754 -18.557 1.566 1.00 33.94 104 PRO A N 1
ATOM 807 C CA . PRO A 1 104 ? -19.556 -19.720 1.225 1.00 33.94 104 PRO A CA 1
ATOM 808 C C . PRO A 1 104 ? -20.926 -19.546 1.890 1.00 33.94 104 PRO A C 1
ATOM 810 O O . PRO A 1 104 ? -21.068 -19.741 3.094 1.00 33.94 104 PRO A O 1
ATOM 813 N N . GLY A 1 105 ? -21.926 -19.102 1.125 1.00 33.31 105 GLY A N 1
ATOM 814 C CA . GLY A 1 105 ? -23.277 -18.907 1.663 1.00 33.31 105 GLY A CA 1
ATOM 815 C C . GLY A 1 105 ? -24.357 -18.400 0.704 1.00 33.31 105 GLY A C 1
ATOM 816 O O . GLY A 1 105 ? -25.532 -18.564 1.013 1.00 33.31 105 GLY A O 1
ATOM 817 N N . SER A 1 106 ? -24.031 -17.836 -0.462 1.00 34.06 106 SER A N 1
ATOM 818 C CA . SER A 1 106 ? -25.059 -17.451 -1.441 1.00 34.06 106 SER A CA 1
ATOM 819 C C . SER A 1 106 ? -25.249 -18.562 -2.470 1.00 34.06 106 SER A C 1
ATOM 821 O O . SER A 1 106 ? -24.519 -18.652 -3.456 1.00 34.06 106 SER A O 1
ATOM 823 N N . GLY A 1 107 ? -26.210 -19.443 -2.199 1.00 36.75 107 GLY A N 1
ATOM 824 C CA . GLY A 1 107 ? -26.695 -20.408 -3.175 1.00 36.75 107 GLY A CA 1
ATOM 825 C C . GLY A 1 107 ? -27.303 -19.708 -4.393 1.00 36.75 107 GLY A C 1
ATOM 826 O O . GLY A 1 107 ? -28.065 -18.756 -4.246 1.00 36.75 107 GLY A O 1
ATOM 827 N N . GLY A 1 108 ? -26.991 -20.230 -5.578 1.00 32.75 108 GLY A N 1
ATOM 828 C CA . GLY A 1 108 ? -27.751 -19.986 -6.801 1.00 32.75 108 GLY A CA 1
ATOM 829 C C . GLY A 1 108 ? -27.109 -19.029 -7.808 1.00 32.75 108 GLY A C 1
ATOM 830 O O . GLY A 1 108 ? -26.928 -17.848 -7.541 1.00 32.75 108 GLY A O 1
ATOM 831 N N . SER A 1 109 ? -26.919 -19.569 -9.014 1.00 32.31 109 SER A N 1
ATOM 832 C CA . SER A 1 109 ? -26.761 -18.894 -10.309 1.00 32.31 109 SER A CA 1
ATOM 833 C C . SER A 1 109 ? -25.339 -18.772 -10.856 1.00 32.31 109 SER A C 1
ATOM 835 O O . SER A 1 109 ? -24.605 -17.808 -10.644 1.00 32.31 109 SER A O 1
ATOM 837 N N . GLU A 1 110 ? -25.017 -19.777 -11.667 1.00 39.66 110 GLU A N 1
ATOM 838 C CA . GLU A 1 110 ? -24.012 -19.776 -12.719 1.00 39.66 110 GLU A CA 1
ATOM 839 C C . GLU A 1 110 ? -24.283 -18.641 -13.717 1.00 39.66 110 GLU A C 1
ATOM 841 O O . GLU A 1 110 ? -24.995 -18.796 -14.702 1.00 39.66 110 GLU A O 1
ATOM 846 N N . THR A 1 111 ? -23.684 -17.480 -13.489 1.00 30.45 111 THR A N 1
ATOM 847 C CA . THR A 1 111 ? -23.437 -16.511 -14.559 1.00 30.45 111 THR A CA 1
ATOM 848 C C . THR A 1 111 ? -22.033 -15.973 -14.379 1.00 30.45 111 THR A C 1
ATOM 850 O O . THR A 1 111 ? -21.724 -15.278 -13.411 1.00 30.45 111 THR A O 1
ATOM 853 N N . GLY A 1 112 ? -21.159 -16.374 -15.299 1.00 33.38 112 GLY A N 1
ATOM 854 C CA . GLY A 1 112 ? -19.752 -16.024 -15.305 1.00 33.38 112 GLY A CA 1
ATOM 855 C C . GLY A 1 112 ? -19.545 -14.521 -15.418 1.00 33.38 112 GLY A C 1
ATOM 856 O O . GLY A 1 112 ? -19.617 -13.959 -16.497 1.00 33.38 112 GLY A O 1
ATOM 857 N N . HIS A 1 113 ? -19.208 -13.899 -14.297 1.00 33.06 113 HIS A N 1
ATOM 858 C CA . HIS A 1 113 ? -18.307 -12.756 -14.220 1.00 33.06 113 HIS A CA 1
ATOM 859 C C . HIS A 1 113 ? -17.603 -12.833 -12.866 1.00 33.06 113 HIS A C 1
ATOM 861 O O . HIS A 1 113 ? -17.815 -12.030 -11.964 1.00 33.06 113 HIS A O 1
ATOM 867 N N . SER A 1 114 ? -16.755 -13.856 -12.715 1.00 33.72 114 SER A N 1
ATOM 868 C CA . SER A 1 114 ? -15.763 -13.876 -11.645 1.00 33.72 114 SER A CA 1
ATOM 869 C C . SER A 1 114 ? -14.870 -12.657 -11.865 1.00 33.72 114 SER A C 1
ATOM 871 O O . SER A 1 114 ? -14.112 -12.610 -12.837 1.00 33.72 114 SER A O 1
ATOM 873 N N . GLY A 1 115 ? -15.016 -11.644 -11.010 1.00 31.84 115 GLY A N 1
ATOM 874 C CA . GLY A 1 115 ? -14.180 -10.448 -10.947 1.00 31.84 115 GLY A CA 1
ATOM 875 C C . GLY A 1 115 ? -12.752 -10.813 -10.556 1.00 31.84 115 GLY A C 1
ATOM 876 O O . GLY A 1 115 ? -12.282 -10.498 -9.473 1.00 31.84 115 GLY A O 1
ATOM 877 N N . LEU A 1 116 ? -12.057 -11.521 -11.444 1.00 39.94 116 LEU A N 1
ATOM 878 C CA . LEU A 1 116 ? -10.643 -11.840 -11.357 1.00 39.94 116 LEU A CA 1
ATOM 879 C C . LEU A 1 116 ? -9.855 -10.654 -11.925 1.00 39.94 116 LEU A C 1
ATOM 881 O O . LEU A 1 116 ? -9.267 -10.721 -13.005 1.00 39.94 116 LEU A O 1
ATOM 885 N N . VAL A 1 117 ? -9.919 -9.515 -11.246 1.00 42.41 117 VAL A N 1
ATOM 886 C CA . VAL A 1 117 ? -9.182 -8.304 -11.618 1.00 42.41 117 VAL A CA 1
ATOM 887 C C . VAL A 1 117 ? -8.803 -7.637 -10.309 1.00 42.41 117 VAL A C 1
ATOM 889 O O . VAL A 1 117 ? -9.635 -7.029 -9.670 1.00 42.41 117 VAL A O 1
ATOM 892 N N . SER A 1 118 ? -7.594 -7.817 -9.795 1.00 45.44 118 SER A N 1
ATOM 893 C CA . SER A 1 118 ? -6.609 -6.784 -10.102 1.00 45.44 118 SER A CA 1
ATOM 894 C C . SER A 1 118 ? -5.160 -7.297 -10.077 1.00 45.44 118 SER A C 1
ATOM 896 O O . SER A 1 118 ? -4.368 -6.865 -10.904 1.00 45.44 118 SER A O 1
ATOM 898 N N . SER A 1 119 ? -4.784 -8.301 -9.277 1.00 43.72 119 SER A N 1
ATOM 899 C CA . SER A 1 119 ? -3.362 -8.703 -9.205 1.00 43.72 119 SER A CA 1
ATOM 900 C C . SER A 1 119 ? -2.877 -9.539 -10.410 1.00 43.72 119 SER A C 1
ATOM 902 O O . SER A 1 119 ? -1.706 -9.494 -10.785 1.00 43.72 119 SER A O 1
ATOM 904 N N . GLY A 1 120 ? -3.773 -10.279 -11.076 1.00 41.16 120 GLY A N 1
ATOM 905 C CA . GLY A 1 120 ? -3.421 -11.145 -12.212 1.00 41.16 120 GLY A CA 1
ATOM 906 C C . GLY A 1 120 ? -3.205 -10.407 -13.540 1.00 41.16 120 GLY A C 1
ATOM 907 O O . GLY A 1 120 ? -2.310 -10.767 -14.306 1.00 41.16 120 GLY A O 1
ATOM 908 N N . ARG A 1 121 ? -3.979 -9.343 -13.813 1.00 44.06 121 ARG A N 1
ATOM 909 C CA . ARG A 1 121 ? -3.907 -8.626 -15.102 1.00 44.06 121 ARG A CA 1
ATOM 910 C C . ARG A 1 121 ? -2.617 -7.819 -15.247 1.00 44.06 121 ARG A C 1
ATOM 912 O O . ARG A 1 121 ? -1.988 -7.901 -16.299 1.00 44.06 121 ARG A O 1
ATOM 919 N N . PHE A 1 122 ? -2.166 -7.133 -14.195 1.00 42.50 122 PHE A N 1
ATOM 920 C CA . PHE A 1 122 ? -0.902 -6.380 -14.230 1.00 42.50 122 PHE A CA 1
ATOM 921 C C . PHE A 1 122 ? 0.333 -7.288 -14.300 1.00 42.50 122 PHE A C 1
ATOM 923 O O . PHE A 1 122 ? 1.294 -6.971 -15.000 1.00 42.50 122 PHE A O 1
ATOM 930 N N . ARG A 1 123 ? 0.295 -8.465 -13.656 1.00 48.19 123 ARG A N 1
ATOM 931 C CA . ARG A 1 123 ? 1.360 -9.474 -13.793 1.00 48.19 123 ARG A CA 1
ATOM 932 C C . ARG A 1 123 ? 1.404 -10.056 -15.205 1.00 48.19 123 ARG A C 1
ATOM 934 O O . ARG A 1 123 ? 2.489 -10.227 -15.749 1.00 48.19 123 ARG A O 1
ATOM 941 N N . SER A 1 124 ? 0.247 -10.297 -15.826 1.00 48.81 124 SER A N 1
ATOM 942 C CA . SER A 1 124 ? 0.194 -10.762 -17.216 1.00 48.81 124 SER A CA 1
ATOM 943 C C . SER A 1 124 ? 0.701 -9.711 -18.209 1.00 48.81 124 SER A C 1
ATOM 945 O O . SER A 1 124 ? 1.460 -10.056 -19.105 1.00 48.81 124 SER A O 1
ATOM 947 N N . SER A 1 125 ? 0.387 -8.422 -18.027 1.00 51.84 125 SER A N 1
ATOM 948 C CA . SER A 1 125 ? 0.795 -7.378 -18.976 1.00 51.84 125 SER A CA 1
ATOM 949 C C . SER A 1 125 ? 2.295 -7.067 -18.926 1.00 51.84 125 SER A C 1
ATOM 951 O O . SER A 1 125 ? 2.903 -6.883 -19.977 1.00 51.84 125 SER A O 1
ATOM 953 N N . GLN A 1 126 ? 2.929 -7.080 -17.747 1.00 56.81 126 GLN A N 1
ATOM 954 C CA . GLN A 1 126 ? 4.383 -6.897 -17.631 1.00 56.81 126 GLN A CA 1
ATOM 955 C C . GLN A 1 126 ? 5.171 -8.109 -18.158 1.00 56.81 126 GLN A C 1
ATOM 957 O O . GLN A 1 126 ? 6.194 -7.944 -18.832 1.00 56.81 126 GLN A O 1
ATOM 962 N N . VAL A 1 127 ? 4.692 -9.328 -17.886 1.00 61.59 127 VAL A N 1
ATOM 963 C CA . VAL A 1 127 ? 5.288 -10.563 -18.419 1.00 61.59 127 VAL A CA 1
ATOM 964 C C . VAL A 1 127 ? 5.142 -10.615 -19.940 1.00 61.59 127 VAL A C 1
ATOM 966 O O . VAL A 1 127 ? 6.128 -10.871 -20.634 1.00 61.59 127 VAL A O 1
ATOM 969 N N . GLU A 1 128 ? 3.964 -10.296 -20.481 1.00 64.31 128 GLU A N 1
ATOM 970 C CA . GLU A 1 128 ? 3.751 -10.255 -21.931 1.00 64.31 128 GLU A CA 1
ATOM 971 C C . GLU A 1 128 ? 4.557 -9.127 -22.602 1.00 64.31 128 GLU A C 1
ATOM 973 O O . GLU A 1 128 ? 5.154 -9.361 -23.653 1.00 64.31 128 GLU A O 1
ATOM 978 N N . ALA A 1 129 ? 4.701 -7.951 -21.977 1.00 66.12 129 ALA A N 1
ATOM 979 C CA . ALA A 1 129 ? 5.554 -6.874 -22.493 1.00 66.12 129 ALA A CA 1
ATOM 980 C C . ALA A 1 129 ? 7.042 -7.272 -22.529 1.00 66.12 129 ALA A C 1
ATOM 982 O O . ALA A 1 129 ? 7.742 -7.020 -23.514 1.00 66.12 129 ALA A O 1
ATOM 983 N N . THR A 1 130 ? 7.527 -7.956 -21.488 1.00 70.69 130 THR A N 1
ATOM 984 C CA . THR A 1 130 ? 8.907 -8.467 -21.438 1.00 70.69 130 THR A CA 1
ATOM 985 C C . THR A 1 130 ? 9.131 -9.544 -22.500 1.00 70.69 130 THR A C 1
ATOM 987 O O . THR A 1 130 ? 10.124 -9.511 -23.224 1.00 70.69 130 THR A O 1
ATOM 990 N N . LYS A 1 131 ? 8.176 -10.461 -22.669 1.00 75.00 131 LYS A N 1
ATOM 991 C CA . LYS A 1 131 ? 8.196 -11.512 -23.696 1.00 75.00 131 LYS A CA 1
ATOM 992 C C . LYS A 1 131 ? 8.197 -10.937 -25.112 1.00 75.00 131 LYS A C 1
ATOM 994 O O . LYS A 1 131 ? 8.903 -11.450 -25.979 1.00 75.00 131 LYS A O 1
ATOM 999 N N . GLN A 1 132 ? 7.454 -9.858 -25.352 1.00 76.31 132 GLN A N 1
ATOM 1000 C CA . GLN A 1 132 ? 7.446 -9.181 -26.646 1.00 76.31 132 GLN A CA 1
ATOM 1001 C C . GLN A 1 132 ? 8.782 -8.483 -26.931 1.00 76.31 132 GLN A C 1
ATOM 1003 O O . GLN A 1 132 ? 9.295 -8.590 -28.044 1.00 76.31 132 GLN A O 1
ATOM 1008 N N . LYS A 1 133 ? 9.402 -7.869 -25.914 1.00 84.06 133 LYS A N 1
ATOM 1009 C CA . LYS A 1 133 ? 10.750 -7.291 -26.024 1.00 84.06 133 LYS A CA 1
ATOM 1010 C C . LYS A 1 133 ? 11.811 -8.352 -26.325 1.00 84.06 133 LYS A C 1
ATOM 1012 O O . LYS A 1 133 ? 12.618 -8.152 -27.228 1.00 84.06 133 LYS A O 1
ATOM 1017 N N . VAL A 1 134 ? 11.769 -9.495 -25.634 1.00 87.69 134 VAL A N 1
ATOM 1018 C CA . VAL A 1 134 ? 12.676 -10.625 -25.898 1.00 87.69 134 VAL A CA 1
ATOM 1019 C C . VAL A 1 134 ? 12.520 -11.112 -27.338 1.00 87.69 134 VAL A C 1
ATOM 1021 O O . VAL A 1 134 ? 13.515 -11.233 -28.043 1.00 87.69 134 VAL A O 1
ATOM 1024 N N . ARG A 1 135 ? 11.283 -11.306 -27.817 1.00 86.06 135 ARG A N 1
ATOM 1025 C CA . ARG A 1 135 ? 11.021 -11.712 -29.210 1.00 86.06 135 ARG A CA 1
ATOM 1026 C C . ARG A 1 135 ? 11.594 -10.723 -30.227 1.00 86.06 135 ARG A C 1
ATOM 1028 O O . ARG A 1 135 ? 12.235 -11.157 -31.180 1.00 86.06 135 ARG A O 1
ATOM 1035 N N . ALA A 1 136 ? 11.407 -9.421 -30.011 1.00 88.31 136 ALA A N 1
ATOM 1036 C CA . ALA A 1 136 ? 11.943 -8.388 -30.895 1.00 88.31 136 ALA A CA 1
ATOM 1037 C C . ALA A 1 136 ? 13.481 -8.412 -30.939 1.00 88.31 136 ALA A C 1
ATOM 1039 O O . ALA A 1 136 ? 14.064 -8.409 -32.021 1.00 88.31 136 ALA A O 1
ATOM 1040 N N . GLN A 1 137 ? 14.138 -8.524 -29.780 1.00 88.44 137 GLN A N 1
ATOM 1041 C CA . GLN A 1 137 ? 15.601 -8.608 -29.699 1.00 88.44 137 GLN A CA 1
ATOM 1042 C C . GLN A 1 137 ? 16.143 -9.886 -30.351 1.00 88.44 137 GLN A C 1
ATOM 1044 O O . GLN A 1 137 ? 17.143 -9.840 -31.065 1.00 88.44 137 GLN A O 1
ATOM 1049 N N . THR A 1 138 ? 15.478 -11.029 -30.162 1.00 87.62 138 THR A N 1
ATOM 1050 C CA . THR A 1 138 ? 15.851 -12.279 -30.840 1.00 87.62 138 THR A CA 1
ATOM 1051 C C . THR A 1 138 ? 15.730 -12.146 -32.356 1.00 87.62 138 THR A C 1
ATOM 1053 O O . THR A 1 138 ? 16.621 -12.590 -33.078 1.00 87.62 138 THR A O 1
ATOM 1056 N N . GLN A 1 139 ? 14.663 -11.513 -32.849 1.00 87.12 139 GLN A N 1
ATOM 1057 C CA . GLN A 1 139 ? 14.457 -11.303 -34.280 1.00 87.12 139 GLN A CA 1
ATOM 1058 C C . GLN A 1 139 ? 15.505 -10.356 -34.879 1.00 87.12 139 GLN A C 1
ATOM 1060 O O . GLN A 1 139 ? 16.006 -10.625 -35.969 1.00 87.12 139 GLN A O 1
ATOM 1065 N N . GLU A 1 140 ? 15.887 -9.300 -34.159 1.00 88.81 140 GLU A N 1
ATOM 1066 C CA . GLU A 1 140 ? 16.954 -8.383 -34.572 1.00 88.81 140 GLU A CA 1
ATOM 1067 C C . GLU A 1 140 ? 18.307 -9.104 -34.667 1.00 88.81 140 GLU A C 1
ATOM 1069 O O . GLU A 1 140 ? 18.993 -9.006 -35.684 1.00 88.81 140 GLU A O 1
ATOM 1074 N N . ILE A 1 141 ? 18.673 -9.888 -33.645 1.00 87.06 141 ILE A N 1
ATOM 1075 C CA . ILE A 1 141 ? 19.908 -10.689 -33.643 1.00 87.06 141 ILE A CA 1
ATOM 1076 C C . ILE A 1 141 ? 19.890 -11.698 -34.797 1.00 87.06 141 ILE A C 1
ATOM 1078 O O . ILE A 1 141 ? 20.881 -11.829 -35.517 1.00 87.06 141 ILE A O 1
ATOM 1082 N N . TYR A 1 142 ? 18.762 -12.381 -35.008 1.00 83.56 142 TYR A N 1
ATOM 1083 C CA . TYR A 1 142 ? 18.595 -13.311 -36.120 1.00 83.56 142 TYR A CA 1
ATOM 1084 C C . TYR A 1 142 ? 18.814 -12.603 -37.459 1.00 83.56 142 TYR A C 1
ATOM 1086 O O . TYR A 1 142 ? 19.686 -13.000 -38.221 1.00 83.56 142 TYR A O 1
ATOM 1094 N N . GLN A 1 143 ? 18.109 -11.507 -37.737 1.00 83.94 143 GLN A N 1
ATOM 1095 C CA . GLN A 1 143 ? 18.276 -10.781 -38.998 1.00 83.94 143 GLN A CA 1
ATOM 1096 C C . GLN A 1 143 ? 19.708 -10.269 -39.181 1.00 83.94 143 GLN A C 1
ATOM 1098 O O . GLN A 1 143 ? 20.275 -10.402 -40.262 1.00 83.94 143 GLN A O 1
ATOM 1103 N N . ARG A 1 144 ? 20.321 -9.739 -38.122 1.00 80.88 144 ARG A N 1
ATOM 1104 C CA . ARG A 1 144 ? 21.650 -9.132 -38.191 1.00 80.88 144 ARG A CA 1
ATOM 1105 C C . ARG A 1 144 ? 22.768 -10.141 -38.423 1.00 80.88 144 ARG A C 1
ATOM 1107 O O . ARG A 1 144 ? 23.706 -9.830 -39.147 1.00 80.88 144 ARG A O 1
ATOM 1114 N N . TYR A 1 145 ? 22.697 -11.322 -37.817 1.00 76.81 145 TYR A N 1
ATOM 1115 C CA . TYR A 1 145 ? 23.797 -12.289 -37.872 1.00 76.81 145 TYR A CA 1
ATOM 1116 C C . TYR A 1 145 ? 23.507 -13.480 -38.781 1.00 76.81 145 TYR A C 1
ATOM 1118 O O . TYR A 1 145 ? 24.412 -13.945 -39.471 1.00 76.81 145 TYR A O 1
ATOM 1126 N N . PHE A 1 146 ? 22.263 -13.957 -38.841 1.00 73.12 146 PHE A N 1
ATOM 1127 C CA . PHE A 1 146 ? 21.903 -15.112 -39.661 1.00 73.12 146 PHE A CA 1
ATOM 1128 C C . PHE A 1 146 ? 21.841 -14.768 -41.153 1.00 73.12 146 PHE A C 1
ATOM 1130 O O . PHE A 1 146 ? 22.350 -15.533 -41.967 1.00 73.12 146 PHE A O 1
ATOM 1137 N N . LEU A 1 147 ? 21.291 -13.604 -41.530 1.00 66.75 147 LEU A N 1
ATOM 1138 C CA . LEU A 1 147 ? 21.276 -13.181 -42.941 1.00 66.75 147 LEU A CA 1
ATOM 1139 C C . LEU A 1 147 ? 22.687 -12.868 -43.450 1.00 66.75 147 LEU A C 1
ATOM 1141 O O . LEU A 1 147 ? 23.035 -13.243 -44.565 1.00 66.75 147 LEU A O 1
ATOM 1145 N N . VAL A 1 148 ? 23.527 -12.250 -42.617 1.00 65.25 148 VAL A N 1
ATOM 1146 C CA . VAL A 1 148 ? 24.935 -11.983 -42.954 1.00 65.25 148 VAL A CA 1
ATOM 1147 C C . VAL A 1 148 ? 25.721 -13.290 -43.105 1.00 65.25 148 VAL A C 1
ATOM 1149 O O . VAL A 1 148 ? 26.504 -13.428 -44.043 1.00 65.25 148 VAL A O 1
ATOM 1152 N N . ALA A 1 149 ? 25.471 -14.279 -42.242 1.00 62.12 149 ALA A N 1
ATOM 1153 C CA . ALA A 1 149 ? 26.082 -15.603 -42.349 1.00 62.12 149 ALA A CA 1
ATOM 1154 C C . ALA A 1 149 ? 25.604 -16.403 -43.577 1.00 62.12 149 ALA A C 1
ATOM 1156 O O . ALA A 1 149 ? 26.373 -17.206 -44.102 1.00 62.12 149 ALA A O 1
ATOM 1157 N N . GLN A 1 150 ? 24.371 -16.181 -44.050 1.00 63.66 150 GLN A N 1
ATOM 1158 C CA . GLN A 1 150 ? 23.879 -16.752 -45.310 1.00 63.66 150 GLN A CA 1
ATOM 1159 C C . GLN A 1 150 ? 24.460 -16.053 -46.547 1.00 63.66 150 GLN A C 1
ATOM 1161 O O . GLN A 1 150 ? 24.751 -16.721 -47.534 1.00 63.66 150 GLN A O 1
ATOM 1166 N N . ALA A 1 151 ? 24.650 -14.730 -46.506 1.00 63.50 151 ALA A N 1
ATOM 1167 C CA . ALA A 1 151 ? 25.174 -13.955 -47.634 1.00 63.50 151 ALA A CA 1
ATOM 1168 C C . ALA A 1 151 ? 26.686 -14.154 -47.864 1.00 63.50 151 ALA A C 1
ATOM 1170 O O . ALA A 1 151 ? 27.158 -14.054 -48.995 1.00 63.50 151 ALA A O 1
ATOM 1171 N N . GLN A 1 152 ? 27.449 -14.457 -46.809 1.00 61.31 152 GLN A N 1
ATOM 1172 C CA . GLN A 1 152 ? 28.850 -14.877 -46.893 1.00 61.31 152 GLN A CA 1
ATOM 1173 C C . GLN A 1 152 ? 29.055 -16.175 -46.102 1.00 61.31 152 GLN A C 1
ATOM 1175 O O . GLN A 1 152 ? 29.468 -16.132 -44.936 1.00 61.31 152 GLN A O 1
ATOM 1180 N N . PRO A 1 153 ? 28.796 -17.349 -46.709 1.00 57.66 153 PRO A N 1
ATOM 1181 C CA . PRO A 1 153 ? 29.142 -18.608 -46.072 1.00 57.66 153 PRO A CA 1
ATOM 1182 C C . PRO A 1 153 ? 30.656 -18.625 -45.840 1.00 57.66 153 PRO A C 1
ATOM 1184 O O . PRO A 1 153 ? 31.448 -18.466 -46.770 1.00 57.66 153 PRO A O 1
ATOM 1187 N N . ARG A 1 154 ? 31.085 -18.805 -44.584 1.00 61.34 154 ARG A N 1
ATOM 1188 C CA . ARG A 1 154 ? 32.508 -19.013 -44.268 1.00 61.34 154 ARG A CA 1
ATOM 1189 C C . ARG A 1 154 ? 33.023 -20.150 -45.151 1.00 61.34 154 ARG A C 1
ATOM 1191 O O . ARG A 1 154 ? 32.340 -21.162 -45.260 1.00 61.34 154 ARG A O 1
ATOM 1198 N N . GLY A 1 155 ? 34.204 -20.004 -45.759 1.00 59.09 155 GLY A N 1
ATOM 1199 C CA . GLY A 1 155 ? 34.672 -20.846 -46.878 1.00 59.09 155 GLY A CA 1
ATOM 1200 C C . GLY A 1 155 ? 34.645 -22.372 -46.675 1.00 59.09 155 GLY A C 1
ATOM 1201 O O . GLY A 1 155 ? 34.699 -23.111 -47.651 1.00 59.09 155 GLY A O 1
ATOM 1202 N N . VAL A 1 156 ? 34.512 -22.855 -45.436 1.00 55.50 156 VAL A N 1
ATOM 1203 C CA . VAL A 1 156 ? 34.269 -24.271 -45.109 1.00 55.50 156 VAL A CA 1
ATOM 1204 C C . VAL A 1 156 ? 32.843 -24.723 -45.479 1.00 55.50 156 VAL A C 1
ATOM 1206 O O . VAL A 1 156 ? 32.677 -25.824 -45.988 1.00 55.50 156 VAL A O 1
ATOM 1209 N N . VAL A 1 157 ? 31.822 -23.873 -45.310 1.00 54.53 157 VAL A N 1
ATOM 1210 C CA . VAL A 1 157 ? 30.410 -24.159 -45.650 1.00 54.53 157 VAL A CA 1
ATOM 1211 C C . VAL A 1 157 ? 30.183 -24.161 -47.167 1.00 54.53 157 VAL A C 1
ATOM 1213 O O . VAL A 1 157 ? 29.414 -24.971 -47.673 1.00 54.53 157 VAL A O 1
ATOM 1216 N N . ALA A 1 158 ? 30.918 -23.330 -47.915 1.00 54.81 158 ALA A N 1
ATOM 1217 C CA . ALA A 1 158 ? 30.860 -23.313 -49.380 1.00 54.81 158 ALA A CA 1
ATOM 1218 C C . ALA A 1 158 ? 31.334 -24.633 -50.022 1.00 54.81 158 ALA A C 1
ATOM 1220 O O . ALA A 1 158 ? 30.882 -24.983 -51.105 1.00 54.81 158 ALA A O 1
ATOM 1221 N N . ARG A 1 159 ? 32.222 -25.383 -49.352 1.00 54.28 159 ARG A N 1
ATOM 1222 C CA . ARG A 1 159 ? 32.731 -26.669 -49.859 1.00 54.28 159 ARG A CA 1
ATOM 1223 C C . ARG A 1 159 ? 31.771 -27.837 -49.640 1.00 54.28 159 ARG A C 1
ATOM 1225 O O . ARG A 1 159 ? 31.873 -28.815 -50.361 1.00 54.28 159 ARG A O 1
ATOM 1232 N N . VAL A 1 160 ? 30.860 -27.740 -48.669 1.00 53.38 160 VAL A N 1
ATOM 1233 C CA . VAL A 1 160 ? 29.891 -28.808 -48.357 1.00 53.38 160 VAL A CA 1
ATOM 1234 C C . VAL A 1 160 ? 28.606 -28.662 -49.177 1.00 53.38 160 VAL A C 1
ATOM 1236 O O . VAL A 1 160 ? 27.973 -29.658 -49.477 1.00 53.38 160 VAL A O 1
ATOM 1239 N N . ALA A 1 161 ? 28.245 -27.447 -49.599 1.00 52.75 161 ALA A N 1
ATOM 1240 C CA . ALA A 1 161 ? 27.101 -27.216 -50.490 1.00 52.75 161 ALA A CA 1
ATOM 1241 C C . ALA A 1 161 ? 27.373 -27.565 -51.972 1.00 52.75 161 ALA A C 1
ATOM 1243 O O . ALA A 1 161 ? 26.461 -27.500 -52.790 1.00 52.75 161 ALA A O 1
ATOM 1244 N N . ALA A 1 162 ? 28.625 -27.879 -52.320 1.00 54.59 162 ALA A N 1
ATOM 1245 C CA . ALA A 1 162 ? 29.070 -28.216 -53.675 1.00 54.59 162 ALA A CA 1
ATOM 1246 C C . ALA A 1 162 ? 29.384 -29.718 -53.858 1.00 54.59 162 ALA A C 1
ATOM 1248 O O . ALA A 1 162 ? 30.037 -30.090 -54.833 1.00 54.59 162 ALA A O 1
ATOM 1249 N N . ILE A 1 163 ? 28.944 -30.558 -52.916 1.00 47.91 163 ILE A N 1
ATOM 1250 C CA . ILE A 1 163 ? 28.955 -32.026 -52.987 1.00 47.91 163 ILE A CA 1
ATOM 1251 C C . ILE A 1 163 ? 27.500 -32.481 -52.914 1.00 47.91 163 ILE A C 1
ATOM 1253 O O . ILE A 1 163 ? 27.132 -33.376 -53.702 1.00 47.91 163 ILE A O 1
#

Mean predicted aligned error: 16.64 Å

Sequence (163 aa):
ANFLDKLQRVRTQIKPGTMSQAVFPPGVKIPDALRLTVGNWSLSSAKDGELVIQNVDRQQQATILREDLPGFLFQSNRRTKHTFTAETSLGPELATAWAPVHCPGSGGSETGHSGLVSSGRFRSSQVEATKQKVRAQTQEIYQRYFLVAQAQPRGVVARVAAI

pLDDT: mean 70.71, std 18.56, range [30.45, 94.81]

Foldseek 3Di:
DDPVVVVVVVVVVDDPPDDDDDLDDAPDQDDPVSWDDDPQWIWDDRHPQKIWIDGNVLNQWIWIGGLA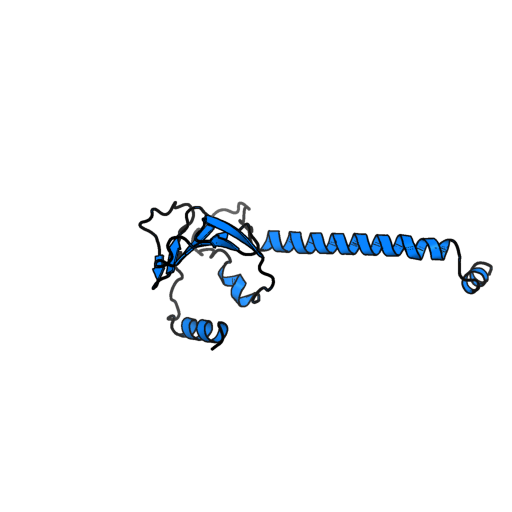AQAIWIQDSVRDIDHDHDPDDPDPVVVVVPDPPPDPDDDDDPDDDPVPDDPVPVVVVVVVVVVVVVVVVVVVCCVVPVVVCVVDVDVVVVVVVVD

Radius of gyration: 26.28 Å; Cα contacts (8 Å, |Δi|>4): 130; chains: 1; bounding box: 62×52×73 Å

Nearest PDB structures (foldseek):
  5fqa-assembly1_A  TM=5.593E-01  e=2.423E+00  Bacillus cereus
  6twt-assembly1_A  TM=6.227E-01  e=6.367E+00  Klebsiella pneumoniae
  8r5t-assembly2_B  TM=6.210E-01  e=6.763E+00  Klebsiella pneumoniae
  2z6b-assembly1_A  TM=2.827E-01  e=3.277E+00  Tequatrovirus T4

Organism: Daphnia pulex (NCBI:txid6669)

Solvent-accessible surface area (backbone atoms only — not comparable to full-atom values): 10187 Å² total; per-residue (Å²): 134,58,71,64,59,54,53,53,59,53,58,74,70,55,62,88,86,69,77,89,73,77,85,73,58,86,91,58,75,53,56,86,88,65,51,50,69,59,88,59,38,33,38,41,40,85,47,85,66,36,42,38,40,29,37,64,90,45,79,49,34,36,41,34,40,38,59,91,46,74,39,36,38,38,33,37,72,85,72,47,76,46,82,45,69,62,91,72,82,84,52,66,89,64,54,58,81,71,54,82,80,77,72,91,77,80,82,84,79,98,68,94,70,82,82,81,69,49,74,62,55,58,55,49,52,55,50,50,52,50,53,50,50,51,52,51,53,53,51,50,51,42,56,64,49,52,51,50,44,66,77,52,52,58,76,73,58,56,58,62,78,74,112

Secondary structure (DSSP, 8-state):
--HHHHHHHHHTTSPTTPPP--SS-TT----GGG-EEETTEEEE-SSTTEEEEEESTTTT-EEEEETTSSEEEEE-TTS-EEEEE------HHHHGGGS----TT------------SHHHHHHHHHHHHHHHHHHHHHHHIIIIIHHHHHS--HHHHHHTT-